Protein AF-A0A447P2F9-F1 (afdb_monomer)

Mean predicted aligned error: 4.79 Å

Organism: NCBI:txid1160765

InterPro domains:
  IPR001789 Signal transduction response regulator, receiver domain [PF00072] (1-66)
  IPR001789 Signal transduction response regulator, receiver domain [PS50110] (1-70)
  IPR011006 CheY-like superfamily [SSF52172] (2-67)
  IPR050595 Bacterial response regulator [PTHR44591] (1-65)

pLDDT: mean 85.43, std 11.36, range [51.16, 96.94]

Radius of gyration: 11.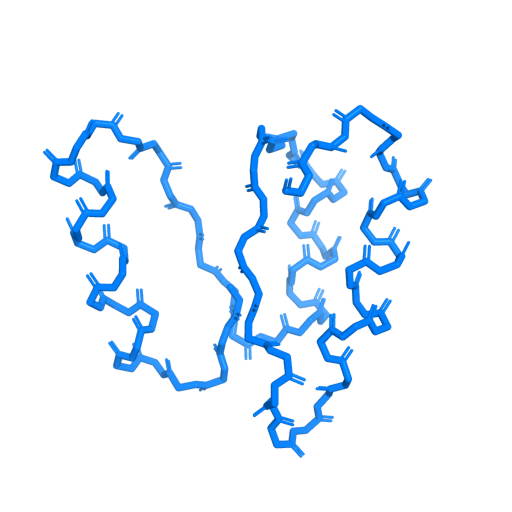6 Å; Cα co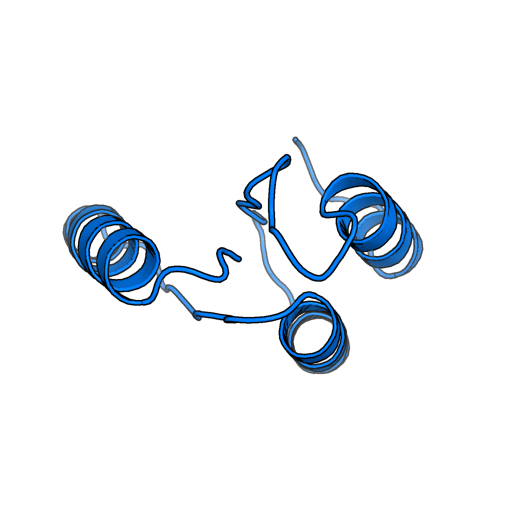ntacts (8 Å, |Δi|>4): 71; chains: 1; bounding box: 24×28×25 Å

Structure (mmCIF, N/CA/C/O backbone):
data_AF-A0A447P2F9-F1
#
_entry.id   AF-A0A447P2F9-F1
#
loop_
_atom_site.group_PDB
_atom_site.id
_atom_site.type_symbol
_atom_site.label_atom_id
_atom_site.label_alt_id
_atom_site.label_comp_id
_atom_site.label_asym_id
_atom_site.label_entity_id
_atom_site.label_seq_id
_atom_site.pdbx_PDB_ins_code
_atom_site.Cartn_x
_atom_site.Cartn_y
_atom_site.Cartn_z
_atom_site.occupancy
_atom_site.B_iso_or_equiv
_atom_site.auth_seq_id
_atom_site.auth_comp_id
_atom_site.auth_asym_id
_atom_site.auth_atom_id
_atom_site.pdbx_PDB_model_num
ATOM 1 N N . MET A 1 1 ? 1.043 -1.250 -2.114 1.00 87.00 1 MET A N 1
ATOM 2 C CA . MET A 1 1 ? 1.326 -0.960 -3.526 1.00 87.00 1 MET A CA 1
ATOM 3 C C . MET A 1 1 ? 2.703 -1.505 -3.803 1.00 87.00 1 MET A C 1
ATOM 5 O O . MET A 1 1 ? 3.631 -1.087 -3.122 1.00 87.00 1 MET A O 1
ATOM 9 N N . ASP A 1 2 ? 2.786 -2.499 -4.673 1.00 85.56 2 ASP A N 1
ATOM 10 C CA . ASP A 1 2 ? 4.006 -3.239 -5.018 1.00 85.56 2 ASP A CA 1
ATOM 11 C C . ASP A 1 2 ? 3.746 -3.883 -6.391 1.00 85.56 2 ASP A C 1
ATOM 13 O O . ASP A 1 2 ? 2.619 -4.323 -6.644 1.00 85.56 2 ASP A O 1
ATOM 17 N N . ASP A 1 3 ? 4.725 -3.862 -7.291 1.00 84.38 3 ASP A N 1
ATOM 18 C CA . ASP A 1 3 ? 4.618 -4.421 -8.642 1.00 84.38 3 ASP A CA 1
ATOM 19 C C . ASP A 1 3 ? 4.701 -5.957 -8.648 1.00 84.38 3 ASP A C 1
ATOM 21 O O . ASP A 1 3 ? 4.184 -6.600 -9.566 1.00 84.38 3 ASP A O 1
ATOM 25 N N . ASP A 1 4 ? 5.246 -6.570 -7.592 1.00 89.75 4 ASP A N 1
ATOM 26 C CA . ASP A 1 4 ? 5.229 -8.018 -7.409 1.00 89.75 4 ASP A CA 1
ATOM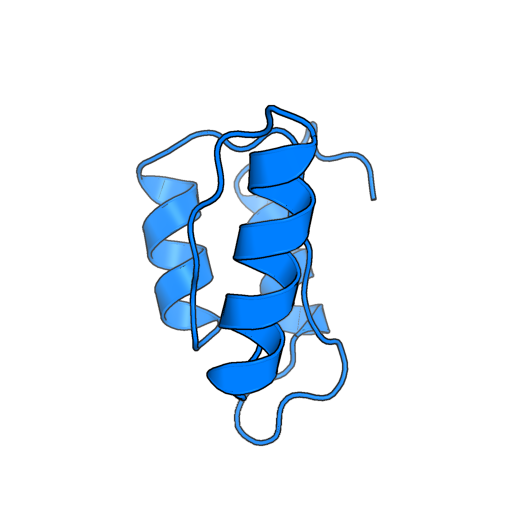 27 C C . ASP A 1 4 ? 3.904 -8.493 -6.780 1.00 89.75 4 ASP A C 1
ATOM 29 O O . ASP A 1 4 ? 3.553 -8.235 -5.618 1.00 89.75 4 ASP A O 1
ATOM 33 N N . VAL A 1 5 ? 3.152 -9.274 -7.558 1.00 88.94 5 VAL A N 1
ATOM 34 C CA . VAL A 1 5 ? 1.858 -9.841 -7.152 1.00 88.94 5 VAL A CA 1
ATOM 35 C C . VAL A 1 5 ? 1.984 -10.757 -5.927 1.00 88.94 5 VAL A C 1
ATOM 37 O O . VAL A 1 5 ? 1.074 -10.803 -5.090 1.00 88.94 5 VAL A O 1
ATOM 40 N N . SER A 1 6 ? 3.097 -11.477 -5.789 1.00 91.88 6 SER A N 1
ATOM 41 C CA . SER A 1 6 ? 3.345 -12.399 -4.678 1.00 91.88 6 SER A CA 1
ATOM 42 C C . SER A 1 6 ? 3.517 -11.633 -3.371 1.00 91.88 6 SER A C 1
ATOM 44 O O . SER A 1 6 ? 2.881 -11.983 -2.372 1.00 91.88 6 SER A O 1
ATOM 46 N N . HIS A 1 7 ? 4.300 -10.548 -3.383 1.00 90.81 7 HIS A N 1
ATOM 47 C CA . HIS A 1 7 ? 4.476 -9.673 -2.219 1.00 90.81 7 HIS A CA 1
ATOM 48 C C . HIS A 1 7 ? 3.146 -9.064 -1.776 1.00 90.81 7 HIS A C 1
ATOM 50 O O . HIS A 1 7 ? 2.766 -9.174 -0.604 1.00 90.81 7 HIS A O 1
ATOM 56 N N . CYS A 1 8 ? 2.386 -8.514 -2.728 1.00 91.38 8 CYS A N 1
ATOM 57 C CA . CYS A 1 8 ? 1.046 -7.986 -2.482 1.00 91.38 8 CYS A CA 1
ATOM 58 C C . CYS A 1 8 ? 0.125 -9.021 -1.815 1.00 91.38 8 CYS A C 1
ATOM 60 O O . CYS A 1 8 ? -0.572 -8.712 -0.845 1.00 91.38 8 CYS A O 1
ATOM 62 N N . THR A 1 9 ? 0.124 -10.258 -2.313 1.00 92.75 9 THR A N 1
ATOM 63 C CA . THR A 1 9 ? -0.770 -11.318 -1.826 1.00 92.75 9 THR A CA 1
ATOM 64 C C . THR A 1 9 ? -0.413 -11.761 -0.407 1.00 92.75 9 THR A C 1
ATOM 66 O O . THR A 1 9 ? -1.302 -11.898 0.437 1.00 92.75 9 THR A O 1
ATOM 69 N N . ILE A 1 10 ? 0.880 -11.934 -0.111 1.00 94.50 10 ILE A N 1
ATOM 70 C CA . ILE A 1 10 ? 1.361 -12.300 1.230 1.00 94.50 10 ILE A CA 1
ATOM 71 C C . ILE A 1 10 ? 0.990 -11.210 2.241 1.00 94.50 10 ILE A C 1
ATOM 73 O O . ILE A 1 10 ? 0.418 -11.504 3.294 1.00 94.50 10 ILE A O 1
ATOM 77 N N . LEU A 1 11 ? 1.262 -9.946 1.905 1.00 93.56 11 LEU A N 1
ATOM 78 C CA . LEU A 1 11 ? 0.970 -8.820 2.786 1.00 93.56 11 LEU A CA 1
ATOM 79 C C . LEU A 1 11 ? -0.538 -8.660 3.019 1.00 93.56 11 LEU A C 1
ATOM 81 O O . LEU A 1 11 ? -0.967 -8.431 4.150 1.00 93.56 11 LEU A O 1
ATOM 85 N N . GLN A 1 12 ? -1.357 -8.846 1.978 1.00 95.12 12 GLN A N 1
ATOM 86 C CA . GLN A 1 12 ? -2.813 -8.835 2.113 1.00 95.12 12 GLN A CA 1
ATOM 87 C C . GLN A 1 12 ? -3.302 -9.920 3.072 1.00 95.12 12 GLN A C 1
ATOM 89 O O . GLN A 1 12 ? -4.133 -9.626 3.932 1.00 95.12 12 GLN A O 1
ATOM 94 N N . ALA A 1 13 ? -2.823 -11.157 2.929 1.00 96.00 13 ALA A N 1
ATOM 95 C CA . ALA A 1 13 ? -3.243 -12.263 3.784 1.00 96.00 13 ALA A CA 1
ATOM 96 C C . ALA A 1 13 ? -2.912 -11.988 5.259 1.00 96.00 13 ALA A C 1
ATOM 98 O O . ALA A 1 13 ? -3.761 -12.180 6.130 1.00 96.00 13 ALA A O 1
ATOM 99 N N . LEU A 1 14 ? -1.712 -11.469 5.527 1.00 96.69 14 LEU A N 1
ATOM 100 C CA . LEU A 1 14 ? -1.254 -11.127 6.870 1.00 96.69 14 LEU A CA 1
ATOM 101 C C . LEU A 1 14 ? -2.079 -9.991 7.495 1.00 96.69 14 LEU A C 1
ATOM 103 O O . LEU A 1 14 ? -2.603 -10.146 8.597 1.00 96.69 14 LEU A O 1
ATOM 107 N N . LEU A 1 15 ? -2.273 -8.884 6.774 1.00 95.75 15 LEU A N 1
ATOM 108 C CA . LEU A 1 15 ? -3.046 -7.738 7.264 1.00 95.75 15 LEU A CA 1
ATOM 109 C C . LEU A 1 15 ? -4.532 -8.072 7.454 1.00 95.75 15 LEU A C 1
ATOM 111 O O . LEU A 1 15 ? -5.136 -7.664 8.446 1.00 95.75 15 LEU A O 1
ATOM 115 N N . ARG A 1 16 ? -5.124 -8.863 6.552 1.00 96.06 16 ARG A N 1
ATOM 116 C CA . ARG A 1 16 ? -6.493 -9.370 6.738 1.00 96.06 16 ARG A CA 1
ATOM 117 C C . ARG A 1 16 ? -6.592 -10.297 7.945 1.00 96.06 16 ARG A C 1
ATOM 119 O O . ARG A 1 16 ? -7.571 -10.214 8.680 1.00 96.06 16 ARG A O 1
ATOM 126 N N . GLY A 1 17 ? -5.578 -11.131 8.185 1.00 96.94 17 GLY A N 1
ATOM 127 C CA . GLY A 1 17 ? -5.484 -11.968 9.384 1.00 96.94 17 GLY A CA 1
ATOM 128 C C . GLY A 1 17 ? -5.463 -11.161 10.687 1.00 96.94 17 GLY A C 1
AT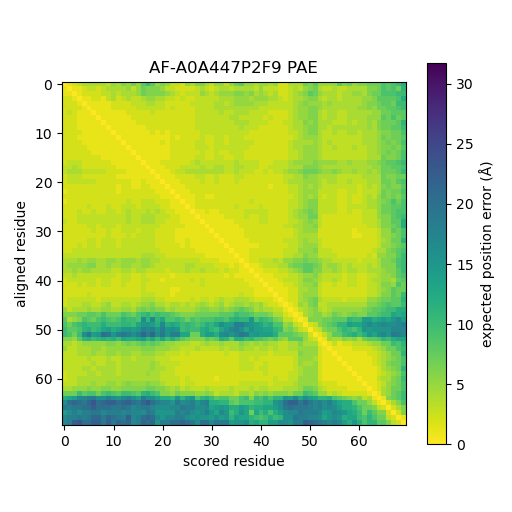OM 129 O O . GLY A 1 17 ? -5.930 -11.644 11.715 1.00 96.94 17 GLY A O 1
ATOM 130 N N . TRP A 1 18 ? -4.989 -9.915 10.640 1.00 96.38 18 TRP A N 1
ATOM 131 C CA . TRP A 1 18 ? -5.026 -8.968 11.760 1.00 96.38 18 TRP A CA 1
ATOM 132 C C . TRP A 1 18 ? -6.316 -8.137 11.837 1.00 96.38 18 TRP A C 1
ATOM 134 O O . TRP A 1 18 ? -6.451 -7.300 12.724 1.00 96.38 18 TRP A O 1
ATOM 144 N N . GLY A 1 19 ? -7.278 -8.372 10.939 1.00 96.31 19 GLY A N 1
ATOM 145 C CA . GLY A 1 19 ? -8.582 -7.706 10.937 1.00 96.31 19 GLY A CA 1
ATOM 146 C C . GLY A 1 19 ? -8.646 -6.405 10.133 1.00 96.31 19 GLY A C 1
ATOM 147 O O . GLY A 1 19 ? -9.661 -5.712 10.196 1.00 96.31 19 GLY A O 1
ATOM 148 N N . TYR A 1 20 ? -7.611 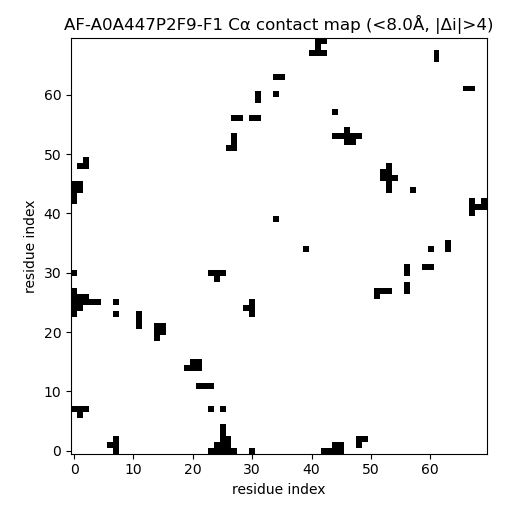-6.062 9.361 1.00 96.25 20 TYR A N 1
ATOM 149 C CA . TYR A 1 20 ? -7.639 -4.880 8.498 1.00 96.25 20 TYR A CA 1
ATOM 150 C C . TYR A 1 20 ? -8.400 -5.141 7.195 1.00 96.25 20 TYR A C 1
ATOM 152 O O . TYR A 1 20 ? -8.309 -6.218 6.597 1.00 96.25 20 TYR A O 1
ATOM 160 N N . ASN A 1 21 ? -9.103 -4.118 6.703 1.00 94.31 21 ASN A N 1
ATOM 161 C CA . ASN A 1 21 ? -9.627 -4.127 5.343 1.00 94.31 21 ASN A CA 1
ATOM 162 C C . ASN A 1 21 ? -8.527 -3.678 4.373 1.00 94.31 21 ASN A C 1
ATOM 164 O O . ASN A 1 21 ? -7.961 -2.599 4.529 1.00 94.31 21 ASN A O 1
ATOM 168 N N . VAL A 1 22 ? -8.215 -4.512 3.382 1.00 95.12 22 VAL A N 1
ATOM 169 C CA . VAL A 1 22 ? -7.040 -4.325 2.519 1.00 95.12 22 VAL A CA 1
ATOM 170 C C . VAL A 1 22 ? -7.454 -4.298 1.056 1.00 95.12 22 VAL A C 1
ATOM 172 O O . VAL A 1 22 ? -8.048 -5.263 0.559 1.00 95.12 22 VAL A O 1
ATOM 175 N N . ALA A 1 23 ? -7.066 -3.223 0.370 1.00 94.38 23 ALA A N 1
ATOM 176 C CA . ALA A 1 23 ? -7.075 -3.109 -1.082 1.00 94.38 23 ALA A CA 1
ATOM 177 C C . ALA A 1 23 ? -5.642 -3.223 -1.627 1.00 94.38 23 ALA A C 1
ATOM 179 O O . ALA A 1 23 ? -4.687 -2.818 -0.964 1.00 94.38 23 ALA A O 1
ATOM 180 N N . LEU A 1 24 ? -5.497 -3.804 -2.817 1.00 94.38 24 LEU A N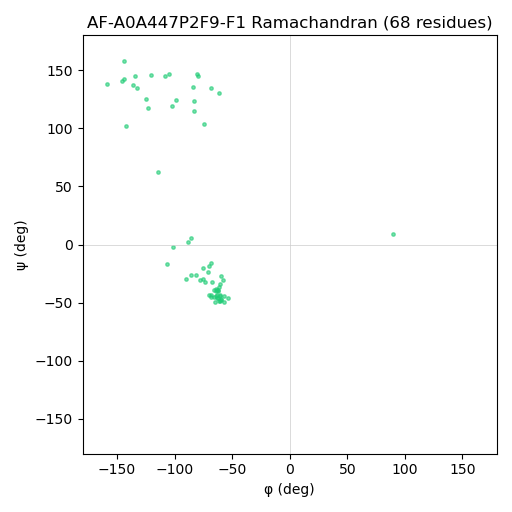 1
ATOM 181 C CA . LEU A 1 24 ? -4.211 -3.950 -3.498 1.00 94.38 24 LEU A CA 1
ATOM 182 C C . LEU A 1 24 ? -4.152 -3.013 -4.697 1.00 94.38 24 LEU A C 1
ATOM 184 O O . LEU A 1 24 ? -5.156 -2.823 -5.382 1.00 94.38 24 LEU A O 1
ATOM 188 N N . ALA A 1 25 ? -2.966 -2.484 -4.972 1.00 91.69 25 ALA A N 1
ATOM 189 C CA . ALA A 1 25 ? -2.652 -1.867 -6.250 1.00 91.69 25 ALA A CA 1
ATOM 190 C C . ALA A 1 25 ? -1.265 -2.329 -6.695 1.00 91.69 25 ALA A C 1
ATOM 192 O O . ALA A 1 25 ? -0.343 -2.387 -5.874 1.00 91.69 25 ALA A O 1
ATOM 193 N N . TYR A 1 26 ? -1.155 -2.641 -7.983 1.00 90.06 26 TYR A N 1
ATOM 194 C CA . TYR A 1 26 ? 0.054 -3.186 -8.608 1.00 90.06 26 TYR A CA 1
ATOM 195 C C . TYR A 1 26 ? 0.849 -2.122 -9.374 1.00 90.06 26 TYR A C 1
ATOM 197 O O . TYR A 1 26 ? 1.913 -2.381 -9.919 1.00 90.06 26 TYR A O 1
ATOM 205 N N . SER A 1 27 ? 0.326 -0.899 -9.411 1.00 87.94 27 SER A N 1
ATOM 206 C CA . SER A 1 27 ? 0.968 0.277 -9.980 1.00 87.94 27 SER A CA 1
ATOM 207 C C . SER A 1 27 ? 0.610 1.495 -9.135 1.00 87.94 27 SER A C 1
ATOM 209 O O . SER A 1 27 ? -0.411 1.509 -8.433 1.00 87.94 27 SER A O 1
ATOM 211 N N . GLY A 1 28 ? 1.417 2.554 -9.200 1.00 87.62 28 GLY A N 1
ATOM 212 C CA . GLY A 1 28 ? 1.040 3.785 -8.512 1.00 87.62 28 GLY A CA 1
ATOM 213 C C . GLY A 1 28 ? -0.133 4.513 -9.186 1.00 87.62 28 GLY A C 1
ATOM 214 O O . GLY A 1 28 ? -0.875 5.210 -8.501 1.00 87.62 28 GLY A O 1
ATOM 215 N N . HIS A 1 29 ? -0.386 4.297 -10.482 1.00 88.62 29 HIS A N 1
ATOM 216 C CA . HIS A 1 29 ? -1.601 4.786 -11.147 1.00 88.62 29 HIS A CA 1
ATOM 217 C C . HIS A 1 29 ? -2.871 4.164 -10.554 1.00 88.62 29 HIS A C 1
ATOM 219 O O . HIS A 1 29 ? -3.808 4.896 -10.224 1.00 88.62 29 HIS A O 1
ATOM 225 N N . ASP A 1 30 ? -2.883 2.845 -10.345 1.00 90.81 30 ASP A N 1
ATOM 226 C CA . ASP A 1 30 ? -3.996 2.167 -9.673 1.00 90.81 30 ASP A CA 1
ATOM 227 C C . ASP A 1 30 ? -4.157 2.663 -8.236 1.00 90.81 30 ASP A C 1
ATOM 229 O O . ASP A 1 30 ? -5.276 2.889 -7.773 1.00 90.81 30 ASP A O 1
ATOM 233 N N . ALA A 1 31 ? -3.042 2.877 -7.530 1.00 90.75 31 ALA A N 1
ATOM 234 C CA . ALA A 1 31 ? -3.061 3.426 -6.180 1.00 90.75 31 ALA A CA 1
ATOM 235 C C . ALA A 1 31 ? -3.721 4.813 -6.152 1.00 90.75 31 ALA A C 1
ATOM 237 O O . ALA A 1 31 ? -4.605 5.058 -5.331 1.00 90.75 31 ALA A O 1
ATOM 238 N N . LEU A 1 32 ? -3.337 5.698 -7.078 1.00 90.50 32 LEU A N 1
ATOM 239 C CA . LEU A 1 32 ? -3.891 7.046 -7.210 1.00 90.50 32 LEU A CA 1
ATOM 240 C C . LEU A 1 32 ? -5.381 7.037 -7.560 1.00 90.50 32 LEU A C 1
ATOM 242 O O . LEU A 1 32 ? -6.134 7.850 -7.025 1.00 90.50 32 LEU A O 1
ATOM 246 N N . ALA A 1 33 ? -5.821 6.124 -8.427 1.00 92.06 33 ALA A N 1
ATOM 247 C CA . ALA A 1 33 ? -7.238 5.959 -8.737 1.00 92.06 33 ALA A CA 1
ATOM 248 C C . ALA A 1 33 ? -8.028 5.537 -7.488 1.00 92.06 33 ALA A C 1
ATOM 250 O O . ALA A 1 33 ? -9.037 6.155 -7.150 1.00 92.06 33 ALA A O 1
ATOM 251 N N . GLN A 1 34 ? -7.520 4.556 -6.738 1.00 92.56 34 GLN A N 1
ATOM 252 C CA . GLN A 1 34 ? -8.192 4.049 -5.543 1.00 92.56 34 GLN A CA 1
ATOM 253 C C . GLN A 1 34 ? -8.311 5.096 -4.433 1.00 92.56 34 GLN A C 1
ATOM 255 O O . GLN A 1 34 ? -9.385 5.224 -3.845 1.00 92.56 34 GLN A O 1
ATOM 260 N N . VAL A 1 35 ? -7.255 5.866 -4.146 1.00 90.50 35 VAL A N 1
ATOM 261 C CA . VAL A 1 35 ? -7.305 6.888 -3.078 1.00 90.50 35 VAL A CA 1
ATOM 262 C C . VAL A 1 35 ? -8.199 8.083 -3.423 1.00 90.50 35 VAL A C 1
ATOM 264 O O . VAL A 1 35 ? -8.588 8.828 -2.528 1.00 90.50 35 VAL A O 1
ATOM 267 N N . ARG A 1 36 ? -8.526 8.293 -4.707 1.00 89.44 36 ARG A N 1
ATOM 268 C CA . ARG A 1 36 ? -9.494 9.318 -5.132 1.00 89.44 36 ARG A CA 1
ATOM 269 C C . ARG A 1 36 ? -10.935 8.877 -4.900 1.00 89.44 36 ARG A C 1
ATOM 271 O O . ARG A 1 36 ? -11.792 9.720 -4.658 1.00 89.44 36 ARG A O 1
ATOM 278 N N . GLU A 1 37 ? -11.202 7.578 -4.979 1.00 89.94 37 GLU A N 1
ATOM 279 C CA . GLU A 1 37 ? -12.541 7.014 -4.789 1.00 89.94 37 GLU A CA 1
ATOM 280 C C . GLU A 1 37 ? -12.832 6.637 -3.334 1.00 89.94 37 GLU A C 1
ATOM 282 O O . GLU A 1 37 ? -13.989 6.631 -2.911 1.00 89.94 37 GLU A O 1
ATOM 287 N N . LYS A 1 38 ? -11.797 6.277 -2.569 1.00 87.81 38 LYS A N 1
ATOM 288 C CA . LYS A 1 38 ? -11.923 5.722 -1.219 1.00 87.81 38 LYS A CA 1
ATOM 289 C C . LYS A 1 38 ? -10.936 6.378 -0.266 1.00 87.81 38 LYS A C 1
ATOM 291 O O . LYS A 1 38 ? -9.798 6.669 -0.619 1.00 87.81 38 LYS A O 1
ATOM 296 N N . VAL A 1 39 ? -11.369 6.544 0.979 1.00 86.25 39 VAL A N 1
ATOM 297 C CA . VAL A 1 39 ? -10.494 6.979 2.068 1.00 86.25 39 VAL A CA 1
ATOM 298 C C . VAL A 1 39 ? -9.769 5.762 2.632 1.00 86.25 39 VAL A C 1
ATOM 300 O O . VAL A 1 39 ? -10.381 4.720 2.862 1.00 86.25 39 VAL A O 1
ATOM 303 N N . PHE A 1 40 ? -8.468 5.914 2.857 1.00 88.94 40 PHE A N 1
ATOM 304 C CA . PHE A 1 40 ? -7.623 4.922 3.509 1.00 88.94 40 PHE A CA 1
ATOM 305 C C . PHE A 1 40 ? -7.004 5.545 4.757 1.00 88.94 40 PHE A C 1
ATOM 307 O O . PHE A 1 40 ? -6.671 6.728 4.754 1.00 88.94 40 PHE A O 1
ATOM 314 N N . ASP A 1 41 ? -6.817 4.747 5.803 1.00 89.50 41 ASP A N 1
ATOM 315 C CA . ASP A 1 41 ? -6.143 5.194 7.027 1.00 89.50 41 ASP A CA 1
ATOM 316 C C . ASP A 1 41 ? -4.615 5.049 6.929 1.00 89.50 41 ASP A C 1
ATOM 318 O O . ASP A 1 41 ? -3.866 5.783 7.573 1.00 89.50 41 ASP A O 1
ATOM 322 N N . LEU A 1 42 ? -4.149 4.107 6.100 1.00 88.81 42 LEU A N 1
ATOM 323 C CA . LEU A 1 42 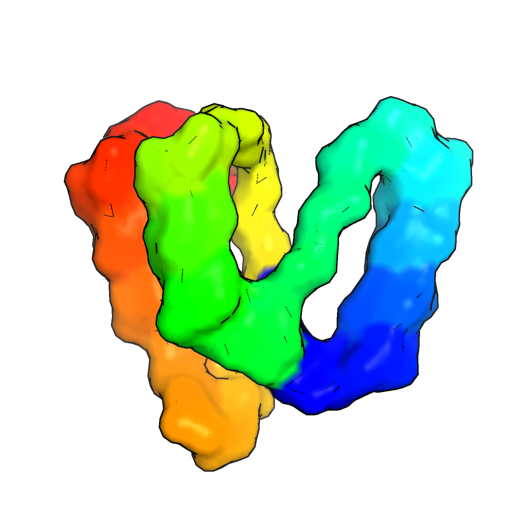? -2.739 3.782 5.897 1.00 88.81 42 LEU A CA 1
ATOM 324 C C . LEU A 1 42 ? -2.487 3.376 4.442 1.00 88.81 42 LEU A C 1
ATOM 326 O O . LEU A 1 42 ? -3.273 2.636 3.847 1.00 88.81 42 LEU A O 1
ATOM 330 N N . VAL A 1 43 ? -1.351 3.812 3.895 1.00 89.88 43 VAL A N 1
ATOM 331 C CA . VAL A 1 43 ? -0.857 3.386 2.581 1.00 89.88 43 VAL A CA 1
ATOM 332 C C . VAL A 1 43 ? 0.536 2.792 2.746 1.00 89.88 43 VAL A C 1
ATOM 334 O O . VAL A 1 43 ? 1.470 3.481 3.144 1.00 89.88 43 VAL A O 1
ATOM 337 N N . LEU A 1 44 ? 0.671 1.510 2.411 1.00 89.50 44 LEU A N 1
ATOM 338 C CA . LEU A 1 44 ? 1.954 0.813 2.336 1.00 89.50 44 LEU A CA 1
ATOM 339 C C . LEU A 1 44 ? 2.400 0.767 0.874 1.00 89.50 44 LEU A C 1
ATOM 341 O O . LEU A 1 44 ? 1.650 0.293 0.017 1.00 89.50 44 LEU A O 1
ATOM 345 N N . CYS A 1 45 ? 3.599 1.261 0.583 1.00 89.06 45 CYS A N 1
ATOM 346 C CA . CYS A 1 45 ? 4.158 1.328 -0.766 1.00 89.06 45 CYS A CA 1
ATOM 347 C C . CYS A 1 45 ? 5.587 0.793 -0.754 1.00 89.06 45 CYS A C 1
ATOM 349 O O . CYS A 1 45 ? 6.363 1.181 0.122 1.00 89.06 45 CYS A O 1
ATOM 351 N N . ASP A 1 46 ? 5.936 -0.048 -1.726 1.00 85.94 46 ASP A N 1
ATOM 352 C CA . ASP A 1 46 ? 7.339 -0.314 -2.018 1.00 85.94 46 ASP A CA 1
ATOM 353 C C . ASP A 1 46 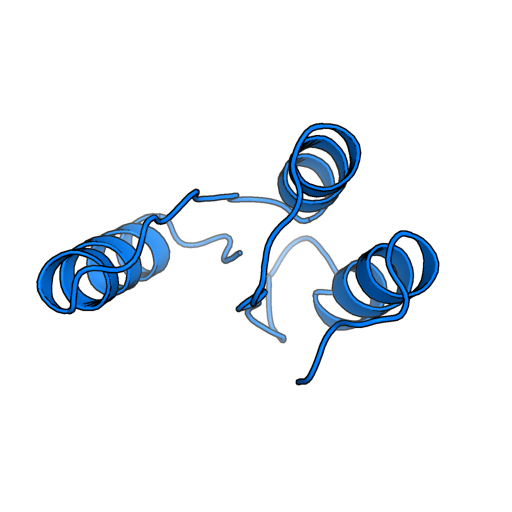? 7.977 0.957 -2.604 1.00 85.94 46 ASP A C 1
ATOM 355 O O . ASP A 1 46 ? 7.403 1.658 -3.438 1.00 85.94 46 ASP A O 1
ATOM 359 N N . VAL A 1 47 ? 9.163 1.289 -2.107 1.00 78.25 47 VAL A N 1
ATOM 360 C CA . VAL A 1 47 ? 9.961 2.435 -2.543 1.00 78.25 47 VAL A CA 1
ATOM 361 C C . VAL A 1 47 ? 10.739 2.098 -3.817 1.00 78.25 47 VAL A C 1
ATOM 363 O O . VAL A 1 47 ? 11.070 3.004 -4.580 1.00 78.25 47 VAL A O 1
ATOM 366 N N . ARG A 1 48 ? 11.042 0.815 -4.059 1.00 70.94 48 ARG A N 1
ATOM 367 C CA . ARG A 1 48 ? 11.839 0.355 -5.204 1.00 70.94 48 ARG A CA 1
ATOM 368 C C . ARG A 1 48 ? 11.016 -0.504 -6.163 1.00 70.94 48 ARG A C 1
ATOM 370 O O . ARG A 1 48 ? 11.362 -1.654 -6.396 1.00 70.94 48 ARG A O 1
ATOM 377 N N . MET A 1 49 ? 9.984 0.087 -6.757 1.00 69.00 49 MET A N 1
ATOM 378 C CA . MET A 1 49 ? 9.263 -0.530 -7.875 1.00 69.00 49 MET A CA 1
ATOM 379 C C . MET A 1 49 ? 10.028 -0.326 -9.193 1.00 69.00 49 MET A C 1
ATOM 381 O O . MET A 1 49 ? 10.684 0.703 -9.381 1.00 69.00 49 MET A O 1
ATOM 385 N N . ALA A 1 50 ? 9.954 -1.291 -10.114 1.00 61.41 50 ALA A N 1
ATOM 386 C CA . ALA A 1 50 ? 10.748 -1.276 -11.347 1.00 61.41 50 ALA A CA 1
ATOM 387 C C . ALA A 1 50 ? 10.267 -0.243 -12.384 1.00 61.41 50 ALA A C 1
ATOM 389 O O . ALA A 1 50 ? 11.082 0.311 -13.123 1.00 61.41 50 ALA A O 1
ATOM 390 N N . GLU A 1 51 ? 8.959 0.031 -12.438 1.00 60.88 51 GLU A N 1
ATOM 391 C CA . GLU A 1 51 ? 8.347 0.885 -13.472 1.00 60.88 51 GLU A CA 1
ATOM 392 C C . GLU A 1 51 ? 7.911 2.277 -12.986 1.00 60.88 51 GLU A C 1
ATOM 394 O O . GLU A 1 51 ? 7.693 3.170 -13.804 1.00 60.88 51 GLU A O 1
ATOM 399 N N . MET A 1 52 ? 7.781 2.500 -11.673 1.00 62.75 52 MET A N 1
ATOM 400 C CA . MET A 1 52 ? 7.248 3.755 -11.133 1.00 62.75 52 MET A CA 1
ATOM 401 C C . MET A 1 52 ? 7.936 4.165 -9.831 1.00 62.75 52 MET A C 1
ATOM 403 O O . MET A 1 52 ? 8.230 3.333 -8.981 1.00 62.75 52 MET A O 1
ATOM 407 N N . ASP A 1 53 ? 8.159 5.466 -9.638 1.00 76.31 53 ASP A N 1
ATOM 408 C CA . ASP A 1 53 ? 8.724 5.979 -8.389 1.00 76.31 53 ASP A CA 1
ATOM 409 C C . ASP A 1 53 ? 7.659 5.942 -7.272 1.00 76.31 53 ASP A C 1
ATOM 411 O O . ASP A 1 53 ? 6.740 6.772 -7.208 1.00 76.31 53 ASP A O 1
ATOM 415 N N . GLY A 1 54 ? 7.776 4.961 -6.373 1.00 80.56 54 GLY A N 1
ATOM 416 C CA . GLY A 1 54 ? 6.896 4.808 -5.212 1.00 80.56 54 GLY A CA 1
ATOM 417 C C . GLY A 1 54 ? 6.887 6.044 -4.302 1.00 80.56 54 GLY A C 1
ATOM 418 O O . GLY A 1 54 ? 5.851 6.392 -3.731 1.00 80.56 54 GLY A O 1
ATOM 419 N N . ILE A 1 55 ? 7.995 6.794 -4.233 1.00 83.62 55 ILE A N 1
ATOM 420 C CA . ILE A 1 55 ? 8.073 8.044 -3.463 1.00 83.62 55 ILE A CA 1
ATOM 421 C C . ILE A 1 55 ? 7.235 9.135 -4.128 1.00 83.62 55 ILE A C 1
ATOM 423 O O . ILE A 1 55 ? 6.523 9.867 -3.435 1.00 83.62 55 ILE A O 1
ATOM 427 N N . ALA A 1 56 ? 7.310 9.269 -5.454 1.00 86.56 56 ALA A N 1
ATOM 428 C CA . ALA A 1 56 ? 6.496 10.235 -6.192 1.00 86.56 56 ALA A CA 1
ATOM 429 C C . ALA A 1 56 ? 4.998 9.952 -5.995 1.00 86.56 56 ALA A C 1
ATOM 431 O O . ALA A 1 56 ? 4.237 10.854 -5.642 1.00 86.56 56 ALA A O 1
ATOM 432 N N . THR A 1 57 ? 4.609 8.679 -6.081 1.00 88.81 57 THR A N 1
ATOM 433 C CA . THR A 1 57 ? 3.235 8.223 -5.820 1.00 88.81 57 THR A CA 1
ATOM 434 C C . THR A 1 57 ? 2.771 8.606 -4.417 1.00 88.81 57 THR A C 1
ATOM 436 O O . THR A 1 57 ? 1.711 9.207 -4.247 1.00 88.81 57 THR A O 1
ATOM 439 N N . LEU A 1 58 ? 3.578 8.316 -3.391 1.00 89.06 58 LEU A N 1
ATOM 440 C CA . LEU A 1 58 ? 3.256 8.667 -2.007 1.00 89.06 58 LEU A CA 1
ATOM 441 C C . LEU A 1 58 ? 3.114 10.183 -1.803 1.00 89.06 58 LEU A C 1
ATOM 443 O O . LEU A 1 58 ? 2.250 10.617 -1.038 1.00 89.06 58 LEU A O 1
ATOM 447 N N . LYS A 1 59 ? 3.926 11.002 -2.486 1.00 88.44 59 LYS A N 1
ATOM 448 C CA . LYS A 1 59 ? 3.803 12.469 -2.441 1.00 88.44 59 LYS A CA 1
ATOM 449 C C . LYS A 1 59 ? 2.467 12.941 -3.008 1.00 88.44 59 LYS A C 1
ATOM 451 O O . LYS A 1 59 ? 1.830 13.797 -2.398 1.00 88.44 59 LYS A O 1
ATOM 456 N N . GLU A 1 60 ? 2.034 12.380 -4.133 1.00 89.00 60 GLU A N 1
ATOM 457 C CA . GLU A 1 60 ? 0.737 12.704 -4.733 1.00 89.00 60 GLU A CA 1
ATOM 458 C C . GLU A 1 60 ? -0.429 12.264 -3.845 1.00 89.00 60 GLU A C 1
ATOM 460 O O . GLU A 1 60 ? -1.334 13.054 -3.581 1.00 89.00 60 GLU A O 1
ATOM 465 N N . ILE A 1 61 ? -0.375 11.043 -3.305 1.00 88.44 61 ILE A N 1
ATOM 466 C CA . ILE A 1 61 ? -1.385 10.535 -2.367 1.00 88.44 61 ILE A CA 1
ATOM 467 C C . ILE A 1 61 ? -1.499 11.462 -1.148 1.00 88.44 61 ILE A C 1
ATOM 469 O O . ILE A 1 61 ? -2.603 11.839 -0.755 1.00 88.44 61 ILE A O 1
ATOM 473 N N . LYS A 1 62 ? -0.366 11.904 -0.587 1.00 85.19 62 LYS A N 1
ATOM 474 C CA . LYS A 1 62 ? -0.343 12.851 0.536 1.00 85.19 62 LYS A CA 1
ATOM 475 C C . LYS A 1 62 ? -0.966 14.203 0.186 1.00 85.19 62 LYS A C 1
ATOM 477 O O . LYS A 1 62 ? -1.640 14.797 1.023 1.00 85.19 62 LYS A O 1
ATOM 482 N N . ALA A 1 63 ? -0.735 14.704 -1.027 1.00 85.56 63 ALA A N 1
ATOM 483 C CA . ALA A 1 63 ? -1.327 15.959 -1.483 1.00 85.56 63 ALA A CA 1
ATOM 484 C C . ALA A 1 63 ? -2.852 15.852 -1.656 1.00 85.56 63 ALA A C 1
ATOM 486 O O . ALA A 1 63 ? -3.561 16.825 -1.410 1.00 85.56 63 ALA A O 1
ATOM 487 N N . LEU A 1 64 ? -3.351 14.672 -2.042 1.00 80.44 64 LEU A N 1
ATOM 488 C CA . LEU A 1 64 ? -4.781 14.397 -2.199 1.00 80.44 64 LEU A CA 1
ATOM 489 C C . LEU A 1 64 ? -5.505 14.218 -0.859 1.00 80.44 64 LEU A C 1
ATOM 491 O O . LEU A 1 64 ? -6.687 14.542 -0.771 1.00 80.44 64 LEU A O 1
ATOM 495 N N . ASN A 1 65 ? -4.818 13.727 0.178 1.00 68.25 65 ASN A N 1
ATOM 496 C CA . ASN A 1 65 ? -5.407 13.561 1.504 1.00 68.25 65 ASN A CA 1
ATOM 497 C C . ASN A 1 65 ? -4.392 13.903 2.620 1.00 68.25 65 ASN A C 1
ATOM 499 O O . ASN A 1 65 ? -3.528 13.092 2.959 1.00 68.25 65 ASN A O 1
ATOM 503 N N . PRO A 1 66 ? -4.480 15.090 3.243 1.00 57.75 66 PRO A N 1
ATOM 504 C CA . PRO A 1 66 ? -3.488 15.551 4.214 1.00 57.75 66 PRO A CA 1
ATOM 505 C C . PRO A 1 66 ? -3.398 14.812 5.574 1.00 57.75 66 PRO A C 1
ATOM 507 O O . PRO A 1 66 ? -2.375 15.016 6.231 1.00 57.75 66 PRO A O 1
ATOM 510 N N . PRO A 1 67 ? -4.353 13.976 6.053 1.00 60.94 67 PRO A N 1
ATOM 511 C CA . PRO A 1 67 ? -4.221 13.353 7.375 1.00 60.94 67 PRO A CA 1
ATOM 512 C C . PRO A 1 67 ? -3.409 12.040 7.419 1.00 60.94 67 PRO A C 1
ATOM 514 O O . PRO A 1 67 ? -3.333 11.440 8.491 1.00 60.94 67 PRO A O 1
ATOM 517 N N . PHE A 1 68 ? -2.781 11.576 6.327 1.00 61.03 68 PHE A N 1
ATOM 518 C CA . PHE A 1 68 ? -1.982 10.339 6.370 1.00 61.03 68 PHE A CA 1
ATOM 519 C C . PHE A 1 68 ? -0.798 10.437 7.347 1.00 61.03 68 PHE A C 1
ATOM 521 O O . PHE A 1 68 ? 0.017 11.365 7.285 1.00 61.03 68 PHE A O 1
ATOM 528 N N . ARG A 1 69 ? -0.669 9.431 8.217 1.00 53.06 69 ARG A N 1
ATOM 529 C CA . ARG A 1 69 ? 0.490 9.218 9.092 1.00 53.06 69 ARG A CA 1
ATOM 530 C C . ARG A 1 69 ? 1.335 8.096 8.471 1.00 53.06 69 ARG A C 1
ATOM 532 O O . ARG A 1 69 ? 0.806 7.012 8.252 1.00 53.06 69 ARG A O 1
ATOM 539 N N . PHE A 1 70 ? 2.586 8.404 8.119 1.00 51.16 70 PHE A N 1
ATOM 540 C CA . PHE A 1 70 ? 3.560 7.439 7.583 1.00 51.16 70 PHE A CA 1
ATOM 541 C C . PHE A 1 70 ? 4.122 6.556 8.693 1.00 51.16 70 PHE A C 1
ATOM 543 O O . PHE A 1 70 ? 4.298 7.092 9.815 1.00 51.16 70 PHE A O 1
#

Secondary structure (DSSP, 8-state):
--S-HHHHHHHHHHHHHTT------SSHHHHHHHHHHS--S-----S--SSS-HHHHHHHHHHH-TT---

Fol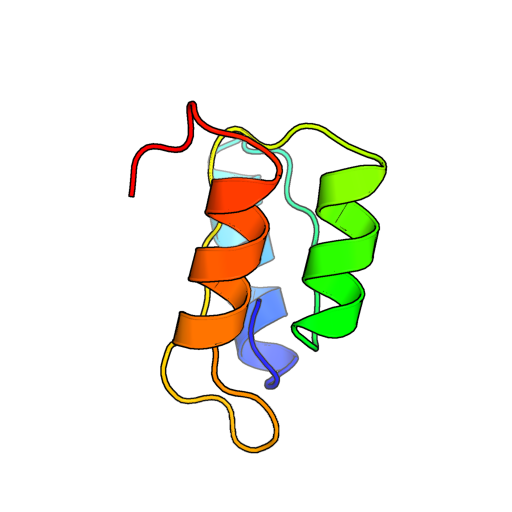dseek 3Di:
DALDPVVQVVVCVVVVVVVDDDDDDNDLVSVLVDLVVDPDQEDDFDCDHPPDRRVVSVVVSCVVPVPHDD

Sequence (70 aa):
MDDDVSHCTILQALLRGWGYNVALAYSGHDALAQVREKVFDLVLCDVRMAEMDGIATLKEIKALNPPFRF

Nearest PDB structures (foldseek):
  4h60-assembly1_A  TM=9.685E-01  e=1.866E-03  Vibrio cholerae O395
  3q15-assembly2_D-3  TM=9.427E-01  e=3.015E-03  Bacillus subtilis
  5ed4-assembly2_F  TM=9.358E-01  e=3.966E-03  Mycobacterium tuberculosis
  3a0u-assembly1_A  TM=9.330E-01  e=7.872E-03  Thermotoga maritima
  3w9s-assembly1_B  TM=8.914E-01  e=5.367E-02  Klebsiella pneumoniae subsp. pneumoniae NTUH-K2044

Solvent-accessible surface area (backbone atoms only — not comparable to full-atom values): 4341 Å² total; per-residue (Å²): 62,38,68,50,66,65,62,49,50,54,52,44,53,53,43,44,73,75,69,48,90,79,86,86,26,60,42,59,67,52,42,54,54,47,60,74,78,41,91,72,81,70,85,65,65,45,68,83,40,94,89,49,62,32,60,61,42,51,53,52,52,42,73,76,42,80,85,68,67,132